Protein AF-A0A7K4AZ04-F1 (afdb_monomer)

Sequence (166 aa):
MNKKIPVLIILLIVVTGFIFEPALAILPSQADQNIAGEHDEAITASQSQPVKIGVLANRGYDIAMQEWGPTADYLNKTLFPLQFTIVPLDFNEIPEAARTQNISFLCANPSVYTYQEYFGLAQRIATLQVPGDPEPQAVFGGVIFTRSDRTDIVHLGDLKGKSFVA

Mean predicted aligned error: 13.95 Å

Solvent-accessible surface area (backbone atoms only — not comparable to full-atom values): 11302 Å² total; per-residue (Å²): 134,86,82,81,74,85,83,80,83,79,80,79,79,80,83,84,81,81,88,85,82,84,82,88,87,83,84,87,83,92,83,80,92,79,78,94,66,88,80,75,70,68,79,67,79,69,85,66,75,59,47,27,33,30,30,58,18,88,84,37,53,68,56,35,43,69,72,44,41,63,54,26,56,49,46,33,72,74,49,63,92,50,44,48,40,72,39,60,30,49,88,80,48,45,64,55,34,42,74,69,57,69,32,79,44,76,52,62,59,69,74,58,47,53,54,36,36,74,74,70,59,49,81,88,82,78,78,84,59,46,90,45,88,94,52,68,35,82,74,86,82,87,82,90,84,72,62,94,86,48,83,76,52,84,51,80,75,47,49,69,94,57,88,84,86,132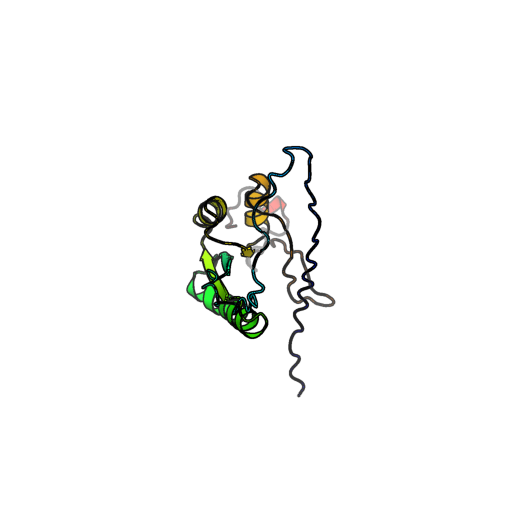

Secondary structure (DSSP, 8-state):
--------------------------PPP------------------PPPEEEEEE-TT-HHHHHHHHHHHHHHHHHHSTT--EEEEEE-TTHHHHHHHTT--SEEE--HHHHHHHHHTTS------PPBP-SSS-BS---------TT-TT--SGGGGTT-----

pLDDT: mean 78.32, std 25.85, range [25.44, 98.44]

Radius of gyration: 25.44 Å; Cα contacts (8 Å, |Δi|>4): 121; chains: 1; bounding box: 73×36×75 Å

Nearest PDB structures (foldseek):
  6x6b-assembly1_A  TM=7.903E-01  e=3.376E-02  Chrysiogenes arsenatis
  3s4u-assembly1_A-1  TM=8.140E-01  e=1.557E-01  Escherichia coli UTI89
  7og0-assembly1_A  TM=6.477E-01  e=1.070E+00  Haemophilus influenzae 86-028NP

Foldseek 3Di:
DDDDDDDDDDPQDDPPDDDDDDDDDDDDDDDDDDDDDPPPPPVPPDPPDAAEEEEEQPVHDVVRCVVCVVVQVVCVVPVPPHHHDYDYDYLVVVVVCLVVVVHPHYDDDPVSVVVCVVVVSDDDRDADWDDDVPGTHRDDDDDDDDDPPCPQDDDPVSCVPPDDDD

Structure (mmCIF, N/CA/C/O backbone):
data_AF-A0A7K4AZ04-F1
#
_entry.id   AF-A0A7K4AZ04-F1
#
loop_
_atom_site.group_PDB
_atom_site.id
_atom_site.type_symbol
_atom_site.label_atom_id
_atom_site.label_alt_id
_atom_site.label_comp_id
_atom_site.label_asym_id
_atom_site.label_entity_id
_atom_site.label_seq_id
_atom_site.pdbx_PDB_ins_code
_atom_site.Cartn_x
_atom_site.Cartn_y
_atom_site.Cartn_z
_atom_site.occupancy
_atom_site.B_iso_or_equiv
_atom_site.auth_seq_id
_atom_site.auth_comp_id
_atom_site.auth_asym_id
_atom_site.auth_atom_id
_atom_site.pdbx_PDB_model_num
ATOM 1 N N . MET A 1 1 ? 26.219 2.761 19.832 1.00 37.75 1 MET A N 1
ATOM 2 C CA . MET A 1 1 ? 25.632 2.659 18.476 1.00 37.75 1 MET A CA 1
ATOM 3 C C . MET A 1 1 ? 24.136 2.894 18.587 1.00 37.75 1 MET A C 1
ATOM 5 O O . MET A 1 1 ? 23.426 2.051 19.119 1.00 37.75 1 MET A O 1
ATOM 9 N N . ASN A 1 2 ? 23.696 4.089 18.194 1.00 33.78 2 ASN A N 1
ATOM 10 C CA . ASN A 1 2 ? 22.339 4.588 18.402 1.00 33.78 2 ASN A CA 1
ATOM 11 C C . ASN A 1 2 ? 21.340 3.879 17.481 1.00 33.78 2 ASN A C 1
ATOM 13 O O . ASN A 1 2 ? 21.394 4.049 16.264 1.00 33.78 2 ASN A O 1
ATOM 17 N N . LYS A 1 3 ? 20.401 3.128 18.066 1.00 40.06 3 LYS A N 1
ATOM 18 C CA . LYS A 1 3 ? 19.183 2.681 17.381 1.00 40.06 3 LYS A CA 1
ATOM 19 C C . LYS A 1 3 ? 18.268 3.894 17.209 1.00 40.06 3 LYS A C 1
ATOM 21 O O . LYS A 1 3 ? 17.666 4.351 18.177 1.00 40.06 3 LYS A O 1
ATOM 26 N N . LYS A 1 4 ? 18.190 4.441 15.995 1.00 35.94 4 LYS A N 1
ATOM 27 C CA . LYS A 1 4 ? 17.154 5.416 15.636 1.00 35.94 4 LYS A CA 1
ATOM 28 C C . LYS A 1 4 ? 15.840 4.651 15.456 1.00 35.94 4 LYS A C 1
ATOM 30 O O . LYS A 1 4 ? 15.705 3.869 14.523 1.00 35.94 4 LYS A O 1
ATOM 35 N N . ILE A 1 5 ? 14.914 4.839 16.389 1.00 36.59 5 ILE A N 1
ATOM 36 C CA . ILE A 1 5 ? 13.514 4.422 16.261 1.00 36.59 5 ILE A CA 1
ATOM 37 C C . ILE A 1 5 ? 12.868 5.407 15.273 1.00 36.59 5 ILE A C 1
ATOM 39 O O . ILE A 1 5 ? 12.999 6.613 15.499 1.00 36.59 5 ILE A O 1
ATOM 43 N N . PRO A 1 6 ? 12.222 4.969 14.177 1.00 41.50 6 PRO A N 1
ATOM 44 C CA . PRO A 1 6 ? 11.524 5.898 13.304 1.00 41.50 6 PRO A CA 1
ATOM 45 C C . PRO A 1 6 ? 10.269 6.390 14.030 1.00 41.50 6 PRO A C 1
ATOM 47 O O . PRO A 1 6 ? 9.398 5.614 14.419 1.00 41.50 6 PRO A O 1
ATOM 50 N N . VAL A 1 7 ? 10.224 7.697 14.261 1.00 33.72 7 VAL A N 1
ATOM 51 C CA . VAL A 1 7 ? 9.084 8.406 14.834 1.00 33.72 7 VAL A CA 1
ATOM 52 C C . VAL A 1 7 ? 8.000 8.466 13.757 1.00 33.72 7 VAL A C 1
ATOM 54 O O . VAL A 1 7 ? 8.113 9.223 12.797 1.00 33.72 7 VAL A O 1
ATOM 57 N N . LEU A 1 8 ? 6.968 7.635 13.897 1.00 35.97 8 LEU A N 1
ATOM 58 C CA . LEU A 1 8 ? 5.758 7.693 13.083 1.00 35.97 8 LEU A CA 1
ATOM 59 C C . LEU A 1 8 ? 4.819 8.735 13.708 1.00 35.97 8 LEU A C 1
ATOM 61 O O . LEU A 1 8 ? 4.136 8.455 14.690 1.00 35.97 8 LEU A O 1
ATOM 65 N N . ILE A 1 9 ? 4.822 9.960 13.177 1.00 31.53 9 ILE A N 1
ATOM 66 C CA . ILE A 1 9 ? 3.865 11.001 13.572 1.00 31.53 9 ILE A CA 1
ATOM 67 C C . ILE A 1 9 ? 2.574 10.767 12.784 1.00 31.53 9 ILE A C 1
ATOM 69 O O . ILE A 1 9 ? 2.476 11.150 11.621 1.00 31.53 9 ILE A O 1
ATOM 73 N N . ILE A 1 10 ? 1.578 10.139 13.411 1.00 37.84 10 ILE A N 1
ATOM 74 C CA . ILE A 1 10 ? 0.196 10.152 12.916 1.00 37.84 10 ILE A CA 1
ATOM 75 C C . ILE A 1 10 ? -0.501 11.330 13.594 1.00 37.84 10 ILE A C 1
ATOM 77 O O . ILE A 1 10 ? -0.898 11.251 14.755 1.00 37.84 10 ILE A O 1
ATOM 81 N N . LEU A 1 11 ? -0.613 12.447 12.876 1.00 25.44 11 LEU A N 1
ATOM 82 C CA . LEU A 1 11 ? -1.437 13.573 13.297 1.00 25.44 11 LEU A CA 1
ATOM 83 C C . LEU A 1 11 ? -2.898 13.244 12.962 1.00 25.44 11 LEU A C 1
ATOM 85 O O . LEU A 1 11 ? -3.336 13.396 11.824 1.00 25.44 11 LEU A O 1
ATOM 89 N N . LEU A 1 12 ? -3.636 12.746 13.950 1.00 28.11 12 LEU A N 1
ATOM 90 C CA . LEU A 1 12 ? -5.057 12.431 13.831 1.00 28.11 12 LEU A CA 1
ATOM 91 C C . LEU A 1 12 ? -5.857 13.668 14.264 1.00 28.11 12 LEU A C 1
ATOM 93 O O . LEU A 1 12 ? -6.140 13.856 15.444 1.00 28.11 12 LEU A O 1
ATOM 97 N N . ILE A 1 13 ? -6.166 14.561 13.317 1.00 28.33 13 ILE A N 1
ATOM 98 C CA . ILE A 1 13 ? -7.089 15.676 13.569 1.00 28.33 13 ILE A CA 1
ATOM 99 C C . ILE A 1 13 ? -8.510 15.134 13.416 1.00 28.33 13 ILE A C 1
ATOM 101 O O . ILE A 1 13 ? -8.995 14.930 12.304 1.00 28.33 13 ILE A O 1
ATOM 105 N N . VAL A 1 14 ? -9.183 14.906 14.542 1.00 31.36 14 VAL A N 1
ATOM 106 C CA . VAL A 1 14 ? -10.635 14.715 14.574 1.00 31.36 14 VAL A CA 1
ATOM 107 C C . VAL A 1 14 ? -11.274 16.095 14.436 1.00 31.36 14 VAL A C 1
ATOM 109 O O . VAL A 1 14 ? -11.287 16.875 15.385 1.00 31.36 14 VAL A O 1
ATOM 112 N N . VAL A 1 15 ? -11.796 16.417 13.253 1.00 30.17 15 VAL A N 1
ATOM 113 C CA . VAL A 1 15 ? -12.695 17.567 13.099 1.00 30.17 15 VAL A CA 1
ATOM 114 C C . VAL A 1 15 ? -14.090 17.115 13.525 1.00 30.17 15 VAL A C 1
ATOM 116 O O . VAL A 1 15 ? -14.861 16.586 12.730 1.00 30.17 15 VAL A O 1
ATOM 119 N N . THR A 1 16 ? -14.413 17.287 14.805 1.00 42.75 16 THR A N 1
ATOM 120 C CA . THR A 1 16 ? -15.804 17.271 15.273 1.00 42.75 16 THR A CA 1
ATOM 121 C C . THR A 1 16 ? -16.504 18.531 14.778 1.00 42.75 16 THR A C 1
ATOM 123 O O . THR A 1 16 ? -16.087 19.636 15.125 1.00 42.75 16 THR A O 1
ATOM 126 N N . GLY A 1 17 ? -17.576 18.378 14.001 1.00 37.75 17 GLY A N 1
ATOM 127 C CA . GLY A 1 17 ? -18.391 19.521 13.600 1.00 37.75 17 GLY A CA 1
ATOM 128 C C . GLY A 1 17 ? -19.413 19.228 12.512 1.00 37.75 17 GLY A C 1
ATOM 129 O O . GLY A 1 17 ? -19.348 19.833 11.452 1.00 37.75 17 GLY A O 1
ATOM 130 N N . PHE A 1 18 ? -20.382 18.351 12.780 1.00 35.44 18 PHE A N 1
ATOM 131 C CA . PHE A 1 18 ? -21.683 18.428 12.112 1.00 35.44 18 PHE A CA 1
ATOM 132 C C . PHE A 1 18 ? -22.774 18.479 13.180 1.00 35.44 18 PHE A C 1
ATOM 134 O O . PHE A 1 18 ? -23.292 17.461 13.628 1.00 35.44 18 PHE A O 1
ATOM 141 N N . ILE A 1 19 ? -23.078 19.705 13.610 1.00 35.84 19 ILE A N 1
ATOM 142 C CA . ILE A 1 19 ? -24.362 20.033 14.224 1.00 35.84 19 ILE A CA 1
ATOM 143 C C . ILE A 1 19 ? -25.363 20.082 13.071 1.00 35.84 19 ILE A C 1
ATOM 145 O O . ILE A 1 19 ? -25.269 20.951 12.205 1.00 35.84 19 ILE A O 1
ATOM 149 N N . PHE A 1 20 ? -26.296 19.136 13.048 1.00 33.09 20 PHE A N 1
ATOM 150 C CA . PHE A 1 20 ? -27.505 19.239 12.245 1.00 33.09 20 PHE A CA 1
ATOM 151 C C . PHE A 1 20 ? -28.686 19.236 13.209 1.00 33.09 20 PHE A C 1
ATOM 153 O O . PHE A 1 20 ? -29.022 18.209 13.792 1.00 33.09 20 PHE A O 1
ATOM 160 N N . GLU A 1 21 ? -29.286 20.405 13.396 1.00 42.59 21 GLU A N 1
ATOM 161 C CA . GLU A 1 21 ? -30.565 20.574 14.075 1.00 42.59 21 GLU A CA 1
ATOM 162 C C . GLU A 1 21 ? -31.497 21.315 13.111 1.00 42.59 21 GLU A C 1
ATOM 164 O O . GLU A 1 21 ? -31.138 22.377 12.594 1.00 42.59 21 GLU A O 1
ATOM 169 N N . PRO A 1 22 ? -32.685 20.754 12.838 1.00 37.50 22 PRO A N 1
ATOM 170 C CA . PRO A 1 22 ? -33.861 21.599 12.716 1.00 37.50 22 PRO A CA 1
ATOM 171 C C . PRO A 1 22 ? -35.042 21.053 13.538 1.00 37.50 22 PRO A C 1
ATOM 173 O O . PRO A 1 22 ? -35.666 20.058 13.190 1.00 37.50 22 PRO A O 1
ATOM 176 N N . ALA A 1 23 ? -35.312 21.766 14.634 1.00 36.44 23 ALA A N 1
ATOM 177 C CA . ALA A 1 23 ? -36.572 22.425 15.001 1.00 36.44 23 ALA A CA 1
ATOM 178 C C . ALA A 1 23 ? -37.925 21.663 15.051 1.00 36.44 23 ALA A C 1
ATOM 180 O O . ALA A 1 23 ? -38.485 21.302 14.021 1.00 36.44 23 ALA A O 1
ATOM 181 N N . LEU A 1 24 ? -38.515 21.728 16.266 1.00 31.44 24 LEU A N 1
ATOM 182 C CA . LEU A 1 24 ? -39.937 21.958 16.641 1.00 31.44 24 LEU A CA 1
ATOM 183 C C . LEU A 1 24 ? -40.982 20.878 16.264 1.00 31.44 24 LEU A C 1
ATOM 185 O O . LEU A 1 24 ? -41.036 20.414 15.141 1.00 31.44 24 LEU A O 1
ATOM 189 N N . ALA A 1 25 ? -41.980 20.507 17.073 1.00 32.75 25 ALA A N 1
ATOM 190 C CA . ALA A 1 25 ? -42.397 20.832 18.437 1.00 32.75 25 ALA A CA 1
ATOM 191 C C . ALA A 1 25 ? -43.532 19.860 18.821 1.00 32.75 25 ALA A C 1
ATOM 193 O O . ALA A 1 25 ? -44.515 19.791 18.088 1.00 32.75 25 ALA A O 1
ATOM 194 N N . ILE A 1 26 ? -43.467 19.196 19.982 1.00 38.66 26 ILE A N 1
ATOM 195 C CA . ILE A 1 26 ? -44.659 18.765 20.740 1.00 38.66 26 ILE A CA 1
ATOM 196 C C . ILE A 1 26 ? -44.365 19.008 22.231 1.00 38.66 26 ILE A C 1
ATOM 198 O O . ILE A 1 26 ? -43.342 18.575 22.752 1.00 38.66 26 ILE A O 1
ATOM 202 N N . LEU A 1 27 ? -45.241 19.784 22.875 1.00 36.41 27 LEU A N 1
ATOM 203 C CA . LEU A 1 27 ? -45.197 20.235 24.274 1.00 36.41 27 LEU A CA 1
ATOM 204 C C . LEU A 1 27 ? -45.355 19.078 25.293 1.00 36.41 27 LEU A C 1
ATOM 206 O O . LEU A 1 27 ? -45.843 18.009 24.929 1.00 36.41 27 LEU A O 1
ATOM 210 N N . PRO A 1 28 ? -44.963 19.279 26.570 1.00 34.00 28 PRO A N 1
ATOM 211 C CA . PRO A 1 28 ? -44.751 18.197 27.529 1.00 34.00 28 PRO A CA 1
ATOM 212 C C . PRO A 1 28 ? -46.049 17.734 28.206 1.00 34.00 28 PRO A C 1
ATOM 214 O O . PRO A 1 28 ? -46.914 18.545 28.533 1.00 34.00 28 PRO A O 1
ATOM 217 N N . SER A 1 29 ? -46.132 16.438 28.517 1.00 39.69 29 SER A N 1
ATOM 218 C CA . SER A 1 29 ? -47.080 15.901 29.500 1.00 39.69 29 SER A CA 1
ATOM 219 C C . SER A 1 29 ? -46.351 15.689 30.827 1.00 39.69 29 SER A C 1
ATOM 221 O O . SER A 1 29 ? -45.394 14.923 30.904 1.00 39.69 29 SER A O 1
ATOM 223 N N . GLN A 1 30 ? -46.790 16.404 31.861 1.00 42.91 30 GLN A N 1
ATOM 224 C CA . GLN A 1 30 ? -46.292 16.321 33.233 1.00 42.91 30 GLN A CA 1
ATOM 225 C C . GLN A 1 30 ? -46.940 15.128 33.950 1.00 42.91 30 GLN A C 1
ATOM 227 O O . GLN A 1 30 ? -48.125 15.206 34.258 1.00 42.91 30 GLN A O 1
ATOM 232 N N . ALA A 1 31 ? -46.185 14.062 34.228 1.00 34.47 31 ALA A N 1
ATOM 233 C CA . ALA A 1 31 ? -46.453 13.106 35.312 1.00 34.47 31 ALA A CA 1
ATOM 234 C C . ALA A 1 31 ? -45.303 12.088 35.410 1.00 34.47 31 ALA A C 1
ATOM 236 O O . ALA A 1 31 ? -45.302 11.091 34.700 1.00 34.47 31 ALA A O 1
ATOM 237 N N . ASP A 1 32 ? -44.278 12.410 36.198 1.00 38.00 32 ASP A N 1
ATOM 238 C CA . ASP A 1 32 ? -43.761 11.559 37.284 1.00 38.00 32 ASP A CA 1
ATOM 239 C C . ASP A 1 32 ? -42.424 12.123 37.774 1.00 38.00 32 ASP A C 1
ATOM 241 O O . ASP A 1 32 ? -41.332 11.801 37.315 1.00 38.00 32 ASP A O 1
ATOM 245 N N . GLN A 1 33 ? -42.546 13.023 38.746 1.00 38.28 33 GLN A N 1
ATOM 246 C CA . GLN A 1 33 ? -41.529 13.213 39.765 1.00 38.28 33 GLN A CA 1
ATOM 247 C C . GLN A 1 33 ? -41.538 11.946 40.616 1.00 38.28 33 GLN A C 1
ATOM 249 O O . GLN A 1 33 ? -42.544 11.729 41.285 1.00 38.28 33 GLN A O 1
ATOM 254 N N . ASN A 1 34 ? -40.476 11.131 40.596 1.00 33.94 34 ASN A N 1
ATOM 255 C CA . ASN A 1 34 ? -40.007 10.415 41.786 1.00 33.94 34 ASN A CA 1
ATOM 256 C C . ASN A 1 34 ? -38.724 9.593 41.563 1.00 33.94 34 ASN A C 1
ATOM 258 O O . ASN A 1 34 ? -38.658 8.716 40.711 1.00 33.94 34 ASN A O 1
ATOM 262 N N . ILE A 1 35 ? -37.800 9.825 42.500 1.00 42.44 35 ILE A N 1
ATOM 263 C CA . ILE A 1 35 ? -36.733 8.945 42.997 1.00 42.44 35 ILE A CA 1
ATOM 264 C C . ILE A 1 35 ? -35.408 8.992 42.228 1.00 42.44 35 ILE A C 1
ATOM 266 O O . ILE A 1 35 ? -35.192 8.353 41.205 1.00 42.44 35 ILE A O 1
ATOM 270 N N . ALA A 1 36 ? -34.490 9.731 42.854 1.00 40.19 36 ALA A N 1
ATOM 271 C CA . ALA A 1 36 ? -33.053 9.582 42.741 1.00 40.19 36 ALA A CA 1
ATOM 272 C C . ALA A 1 36 ? -32.648 8.102 42.839 1.00 40.19 36 ALA A C 1
ATOM 274 O O . ALA A 1 36 ? -32.706 7.500 43.911 1.00 40.19 36 ALA A O 1
ATOM 275 N N . GLY A 1 37 ? -32.234 7.541 41.711 1.00 34.06 37 GLY A N 1
ATOM 276 C CA . GLY A 1 37 ? -31.311 6.422 41.653 1.00 34.06 37 GLY A CA 1
ATOM 277 C C . GLY A 1 37 ? -30.006 6.954 41.084 1.00 34.06 37 GLY A C 1
ATOM 278 O O . GLY A 1 37 ? -30.009 7.607 40.041 1.00 34.06 37 GLY A O 1
ATOM 279 N N . GLU A 1 38 ? -28.906 6.723 41.792 1.00 41.03 38 GLU A N 1
ATOM 280 C CA . GLU A 1 38 ? -27.565 6.783 41.225 1.00 41.03 38 GLU A CA 1
ATOM 281 C C . GLU A 1 38 ? -27.561 5.984 39.919 1.00 41.03 38 GLU A C 1
ATOM 283 O O . GLU A 1 38 ? -27.601 4.754 39.922 1.00 41.03 38 GLU A O 1
ATOM 288 N N . HIS A 1 39 ? -27.525 6.685 38.787 1.00 39.56 39 HIS A N 1
ATOM 289 C CA . HIS A 1 39 ? -27.073 6.098 37.538 1.00 39.56 39 HIS A CA 1
ATOM 290 C C . HIS A 1 39 ? -25.549 5.998 37.620 1.00 39.56 39 HIS A C 1
ATOM 292 O O . HIS A 1 39 ? -24.825 6.705 36.923 1.00 39.56 39 HIS A O 1
ATOM 298 N N . ASP A 1 40 ? -25.064 5.099 38.479 1.00 40.03 40 ASP A N 1
ATOM 299 C CA . ASP A 1 40 ? -23.843 4.364 38.178 1.00 40.03 40 ASP A CA 1
ATOM 300 C C . ASP A 1 40 ? -24.174 3.524 36.935 1.00 40.03 40 ASP A C 1
ATOM 302 O O . ASP A 1 40 ? -24.459 2.326 36.998 1.00 40.03 40 ASP A O 1
ATOM 306 N N . GLU A 1 41 ? -24.179 4.174 35.766 1.00 44.34 41 GLU A N 1
ATOM 307 C CA . GLU A 1 41 ? -23.882 3.488 34.520 1.00 44.34 41 GLU A CA 1
ATOM 308 C C . GLU A 1 41 ? -22.439 3.010 34.656 1.00 44.34 41 GLU A C 1
ATOM 310 O O . GLU A 1 41 ? -21.481 3.623 34.186 1.00 44.34 41 GLU A O 1
ATOM 315 N N . ALA A 1 42 ? -22.287 1.880 35.348 1.00 42.94 42 ALA A N 1
ATOM 316 C CA . ALA A 1 42 ? -21.220 0.952 35.088 1.00 42.94 42 ALA A CA 1
ATOM 317 C C . ALA A 1 42 ? -21.153 0.837 33.568 1.00 42.94 42 ALA A C 1
ATOM 319 O O . ALA A 1 42 ? -22.063 0.286 32.939 1.00 42.94 42 ALA A O 1
ATOM 320 N N . ILE A 1 43 ? -20.101 1.432 32.999 1.00 49.91 43 ILE A N 1
ATOM 321 C CA . ILE A 1 43 ? -19.722 1.309 31.601 1.00 49.91 43 ILE A CA 1
ATOM 322 C C . ILE A 1 43 ? -19.499 -0.182 31.396 1.00 49.91 43 ILE A C 1
ATOM 324 O O . ILE A 1 43 ? -18.409 -0.722 31.580 1.00 49.91 43 ILE A O 1
ATOM 328 N N . THR A 1 44 ? -20.588 -0.879 31.098 1.00 41.03 44 THR A N 1
ATOM 329 C CA . THR A 1 44 ? -20.557 -2.252 30.656 1.00 41.03 44 THR A CA 1
ATOM 330 C C . THR A 1 44 ? -19.800 -2.152 29.356 1.00 41.03 44 THR A C 1
ATOM 332 O O . THR A 1 44 ? -20.250 -1.457 28.445 1.00 41.03 44 THR A O 1
ATOM 335 N N . ALA A 1 45 ? -18.602 -2.735 29.324 1.00 49.41 45 ALA A N 1
ATOM 336 C CA . ALA A 1 45 ? -17.759 -2.777 28.147 1.00 49.41 45 ALA A CA 1
ATOM 337 C C . ALA A 1 45 ? -18.572 -3.418 27.019 1.00 49.41 45 ALA A C 1
ATOM 339 O O . ALA A 1 45 ? -18.618 -4.641 26.879 1.00 49.41 45 ALA A O 1
ATOM 340 N N . SER A 1 46 ? -19.276 -2.577 26.260 1.00 49.03 46 SER A N 1
ATOM 341 C CA . SER A 1 46 ? -19.904 -2.958 25.013 1.00 49.03 46 SER A CA 1
ATOM 342 C C . SER A 1 46 ? -18.785 -3.585 24.205 1.00 49.03 46 SER A C 1
ATOM 344 O O . SER A 1 46 ? -17.722 -2.975 24.057 1.00 49.03 46 SER A O 1
ATOM 346 N N . GLN A 1 47 ? -18.977 -4.838 23.795 1.00 56.72 47 GLN A N 1
ATOM 347 C CA . GLN A 1 47 ? -18.074 -5.565 22.909 1.00 56.72 47 GLN A CA 1
ATOM 348 C C . GLN A 1 47 ? -18.060 -4.820 21.571 1.00 56.72 47 GLN A C 1
ATOM 350 O O . GLN A 1 47 ? -18.759 -5.182 20.625 1.00 56.72 47 GLN A O 1
ATOM 355 N N . SER A 1 48 ? -17.331 -3.704 21.544 1.00 70.56 48 SER A N 1
ATOM 356 C CA . SER A 1 48 ? -17.169 -2.855 20.382 1.00 70.56 48 SER A CA 1
ATOM 357 C C . SER A 1 48 ? -16.518 -3.719 19.324 1.00 70.56 48 SER A C 1
ATOM 359 O O . SER A 1 48 ? -15.444 -4.280 19.553 1.00 70.56 48 SER A O 1
ATOM 361 N N . GLN A 1 49 ? -17.209 -3.884 18.198 1.00 84.50 49 GLN A N 1
ATOM 362 C CA . GLN A 1 49 ? -16.672 -4.642 17.079 1.00 84.50 49 GLN A CA 1
ATOM 363 C C . GLN A 1 49 ? -15.302 -4.059 16.714 1.00 84.50 49 GLN A C 1
ATOM 365 O O . GLN A 1 49 ? -15.156 -2.831 16.680 1.00 84.50 49 GLN A O 1
ATOM 370 N N . PRO A 1 50 ? -14.291 -4.906 16.468 1.00 91.88 50 PRO A N 1
ATOM 371 C CA . PRO A 1 50 ? -12.963 -4.416 16.164 1.00 91.88 50 PRO A CA 1
ATOM 372 C C . PRO A 1 50 ? -13.009 -3.553 14.904 1.00 91.88 50 PRO A C 1
ATOM 374 O O . PRO A 1 50 ? -13.621 -3.911 13.896 1.00 91.88 50 PRO A O 1
ATOM 377 N N . VAL A 1 51 ? -12.325 -2.418 14.962 1.00 96.56 51 VAL A N 1
ATOM 378 C CA . VAL A 1 51 ? -12.098 -1.525 13.835 1.00 96.56 51 VAL A CA 1
ATOM 379 C C . VAL A 1 51 ? -11.240 -2.264 12.813 1.00 96.56 51 VAL A C 1
ATOM 381 O O . VAL A 1 51 ? -10.074 -2.585 13.053 1.00 96.56 51 VAL A O 1
ATOM 384 N N . LYS A 1 52 ? -11.827 -2.552 11.654 1.00 98.19 52 LYS A N 1
ATOM 385 C CA . LYS A 1 52 ? -11.166 -3.293 10.578 1.00 98.19 52 LYS A CA 1
ATOM 386 C C . LYS A 1 52 ? -10.423 -2.331 9.659 1.00 98.19 52 LYS A C 1
ATOM 388 O O . LYS A 1 52 ? -11.030 -1.444 9.059 1.00 98.19 52 LYS A O 1
ATOM 393 N N . ILE A 1 53 ? -9.114 -2.518 9.534 1.00 98.38 53 ILE A N 1
ATOM 394 C CA . ILE A 1 53 ? -8.246 -1.751 8.640 1.00 98.38 53 ILE A CA 1
ATOM 395 C C . ILE A 1 53 ? -7.926 -2.636 7.437 1.00 98.38 53 ILE A C 1
ATOM 397 O O . ILE A 1 53 ? -7.134 -3.571 7.534 1.00 98.38 53 ILE A O 1
ATOM 401 N N . GLY A 1 54 ? -8.556 -2.341 6.304 1.00 98.25 54 GLY A N 1
ATOM 402 C CA . GLY A 1 54 ? -8.229 -2.949 5.023 1.00 98.25 54 GLY A CA 1
ATOM 403 C C . GLY A 1 54 ? -6.838 -2.526 4.562 1.00 98.25 54 GLY A C 1
ATOM 404 O O . GLY A 1 54 ? -6.499 -1.343 4.623 1.00 98.25 54 GLY A O 1
ATOM 405 N N . VAL A 1 55 ? -6.039 -3.470 4.078 1.00 98.25 55 VAL A N 1
ATOM 406 C CA . VAL A 1 55 ? -4.711 -3.211 3.510 1.00 98.25 55 VAL A CA 1
ATOM 407 C C . VAL A 1 55 ? -4.602 -3.909 2.165 1.00 98.25 55 VAL A C 1
ATOM 409 O O . VAL A 1 55 ? -4.868 -5.104 2.069 1.00 98.25 55 VAL A O 1
ATOM 412 N N . LEU A 1 56 ? -4.169 -3.183 1.132 1.00 98.00 56 LEU A N 1
ATOM 413 C CA . LEU A 1 56 ? -3.919 -3.780 -0.179 1.00 98.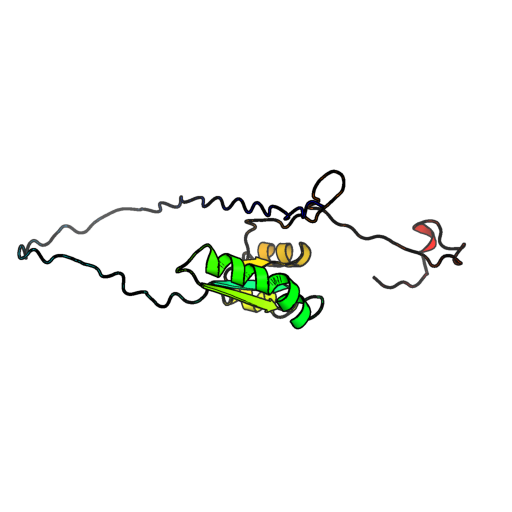00 56 LEU A CA 1
ATOM 414 C C . LEU A 1 56 ? -2.773 -4.804 -0.106 1.00 98.00 56 LEU A C 1
ATOM 416 O O . LEU A 1 56 ? -1.615 -4.450 0.107 1.00 98.00 56 LEU A O 1
ATOM 420 N N . ALA A 1 57 ? -3.087 -6.064 -0.383 1.00 97.50 57 ALA A N 1
ATOM 421 C CA . ALA A 1 57 ? -2.171 -7.194 -0.360 1.00 97.50 57 ALA A CA 1
ATOM 422 C C . ALA A 1 57 ? -1.581 -7.498 -1.749 1.00 97.50 57 ALA A C 1
ATOM 424 O O . ALA A 1 57 ? -1.598 -8.633 -2.223 1.00 97.50 57 ALA A O 1
ATOM 425 N N . ASN A 1 58 ? -1.021 -6.484 -2.417 1.00 93.44 58 ASN A N 1
ATOM 426 C CA . ASN A 1 58 ? -0.482 -6.615 -3.781 1.00 93.44 58 ASN A CA 1
ATOM 427 C C . ASN A 1 58 ? 0.719 -7.574 -3.904 1.00 93.44 58 ASN A C 1
ATOM 429 O O . ASN A 1 58 ? 1.043 -8.004 -5.008 1.00 93.44 58 ASN A O 1
ATOM 433 N N . ARG A 1 59 ? 1.386 -7.897 -2.789 1.00 94.19 59 ARG A N 1
ATOM 434 C CA . ARG A 1 59 ? 2.477 -8.886 -2.710 1.00 94.19 59 ARG A CA 1
ATOM 435 C C . ARG A 1 59 ? 2.044 -10.202 -2.053 1.00 94.19 59 ARG A C 1
ATOM 437 O O . ARG A 1 59 ? 2.891 -11.041 -1.771 1.00 94.19 59 ARG A O 1
ATOM 444 N N . GLY A 1 60 ? 0.748 -10.388 -1.812 1.00 97.25 60 GLY A N 1
ATOM 445 C CA . GLY A 1 60 ? 0.202 -11.533 -1.088 1.00 97.25 60 GLY A CA 1
ATOM 446 C C . GLY A 1 60 ? -0.134 -11.218 0.370 1.00 97.25 60 GLY A C 1
ATOM 447 O O . GLY A 1 60 ? 0.356 -10.252 0.960 1.00 97.25 60 GLY A O 1
ATOM 448 N N . TYR A 1 61 ? -1.016 -12.039 0.941 1.00 98.38 61 TYR A N 1
ATOM 449 C CA . TYR A 1 61 ? -1.696 -11.733 2.204 1.00 98.38 61 TYR A CA 1
ATOM 450 C C . TYR A 1 61 ? -0.756 -11.909 3.395 1.00 98.38 61 TYR A C 1
ATOM 452 O O . TYR A 1 61 ? -0.787 -11.100 4.318 1.00 98.38 61 TYR A O 1
ATOM 460 N N . ASP A 1 62 ? 0.132 -12.903 3.332 1.00 98.06 62 ASP A N 1
ATOM 461 C CA . ASP A 1 62 ? 1.132 -13.155 4.371 1.00 98.06 62 ASP A CA 1
ATOM 462 C C . ASP A 1 62 ? 2.100 -11.976 4.513 1.00 98.06 62 ASP A C 1
ATOM 464 O O . ASP A 1 62 ? 2.366 -11.522 5.624 1.00 98.06 62 ASP A O 1
ATOM 468 N N . ILE A 1 63 ? 2.574 -11.427 3.386 1.00 97.94 63 ILE A N 1
ATOM 469 C CA . ILE A 1 63 ? 3.456 -10.251 3.378 1.00 97.94 63 ILE A CA 1
ATOM 470 C C . ILE A 1 63 ? 2.711 -9.032 3.920 1.00 97.94 63 ILE A C 1
ATOM 472 O O . ILE A 1 63 ? 3.242 -8.324 4.773 1.00 97.94 63 ILE A O 1
ATOM 476 N N . ALA A 1 64 ? 1.467 -8.811 3.486 1.00 97.56 64 ALA A N 1
ATOM 477 C CA . ALA A 1 64 ? 0.654 -7.716 4.005 1.00 97.56 64 ALA A CA 1
ATOM 478 C C . ALA A 1 64 ? 0.461 -7.826 5.525 1.00 97.56 64 ALA A C 1
ATOM 480 O O . ALA A 1 64 ? 0.625 -6.841 6.239 1.00 97.56 64 ALA A O 1
ATOM 481 N N . MET A 1 65 ? 0.177 -9.024 6.043 1.00 98.19 65 MET A N 1
ATOM 482 C CA . MET A 1 65 ? 0.033 -9.244 7.481 1.00 98.19 65 MET A CA 1
ATOM 483 C C . MET A 1 65 ? 1.357 -9.058 8.229 1.00 98.19 65 MET A C 1
ATOM 485 O O . MET A 1 65 ? 1.375 -8.466 9.304 1.00 98.19 65 MET A O 1
ATOM 489 N N . GLN A 1 66 ? 2.475 -9.511 7.662 1.00 98.12 66 GLN A N 1
ATOM 490 C CA . GLN A 1 66 ? 3.798 -9.313 8.249 1.00 98.12 66 GLN A CA 1
ATOM 491 C C . GLN A 1 66 ? 4.165 -7.823 8.351 1.00 98.12 66 GLN A C 1
ATOM 493 O O . GLN A 1 66 ? 4.721 -7.398 9.363 1.00 98.12 66 GLN A O 1
ATOM 498 N N . GLU A 1 67 ? 3.866 -7.034 7.317 1.00 95.38 67 GLU A N 1
ATOM 499 C CA . GLU A 1 67 ? 4.178 -5.603 7.277 1.00 95.38 67 GLU A CA 1
ATOM 500 C C . GLU A 1 67 ? 3.228 -4.772 8.155 1.00 95.38 67 GLU A C 1
ATOM 502 O O . GLU A 1 67 ? 3.677 -3.860 8.851 1.00 95.38 67 GLU A O 1
ATOM 507 N N . TRP A 1 68 ? 1.931 -5.095 8.157 1.00 97.69 68 TRP A N 1
ATOM 508 C CA . TRP A 1 68 ? 0.892 -4.252 8.761 1.00 97.69 68 TRP A CA 1
ATOM 509 C C . TRP A 1 68 ? 0.336 -4.767 10.086 1.00 97.69 68 TRP A C 1
ATOM 511 O O . TRP A 1 68 ? -0.184 -3.973 10.870 1.00 97.69 68 TRP A O 1
ATOM 521 N N . GLY A 1 69 ? 0.462 -6.060 10.389 1.00 98.00 69 GLY A N 1
ATOM 522 C CA . GLY A 1 69 ? 0.050 -6.649 11.669 1.00 98.00 69 GLY A CA 1
ATOM 523 C C . GLY A 1 69 ? 0.580 -5.880 12.890 1.00 98.00 69 GLY A C 1
ATOM 524 O O . GLY A 1 69 ? -0.225 -5.496 13.744 1.00 98.00 69 GLY A O 1
ATOM 525 N N . PRO A 1 70 ? 1.880 -5.509 12.932 1.00 98.12 70 PRO A N 1
ATOM 526 C CA . PRO A 1 70 ? 2.435 -4.695 14.015 1.00 98.12 70 PRO A CA 1
ATOM 527 C C . PRO A 1 70 ? 1.749 -3.331 14.206 1.00 98.12 70 PRO A C 1
ATOM 529 O O . PRO A 1 70 ? 1.791 -2.770 15.302 1.00 98.12 70 PRO A O 1
ATOM 532 N N . THR A 1 71 ? 1.111 -2.775 13.168 1.00 96.88 71 THR A N 1
ATOM 533 C CA . THR A 1 71 ? 0.317 -1.544 13.285 1.00 96.88 71 THR A CA 1
ATOM 534 C C . THR A 1 71 ? -0.946 -1.778 14.109 1.00 96.88 71 THR A C 1
ATOM 536 O O . THR A 1 71 ? -1.234 -0.976 14.994 1.00 96.88 71 THR A O 1
ATOM 539 N N . ALA A 1 72 ? -1.679 -2.872 13.879 1.00 97.44 72 ALA A N 1
ATOM 540 C CA . ALA A 1 72 ? -2.839 -3.202 14.706 1.00 97.44 72 ALA A CA 1
ATOM 541 C C . ALA A 1 72 ? -2.429 -3.484 16.158 1.00 97.44 72 ALA A C 1
ATOM 543 O O . ALA A 1 72 ? -3.064 -2.959 17.070 1.00 97.44 72 ALA A O 1
ATOM 544 N N . ASP A 1 73 ? -1.333 -4.216 16.383 1.00 97.88 73 ASP A N 1
ATOM 545 C CA . ASP A 1 73 ? -0.801 -4.467 17.731 1.00 97.88 73 ASP A CA 1
ATOM 546 C C . ASP A 1 73 ? -0.480 -3.164 18.472 1.00 97.88 73 ASP A C 1
ATOM 548 O O . ASP A 1 73 ? -0.836 -2.986 19.641 1.00 97.88 73 ASP A O 1
ATOM 552 N N . TYR A 1 74 ? 0.168 -2.224 17.780 1.00 98.06 74 TYR A N 1
ATOM 553 C CA . TYR A 1 74 ? 0.467 -0.905 18.322 1.00 98.06 74 TYR A CA 1
ATOM 554 C C . TYR A 1 74 ? -0.810 -0.134 18.677 1.00 98.06 74 TYR A C 1
ATOM 556 O O . TYR A 1 74 ? -0.928 0.362 19.797 1.00 98.06 74 TYR A O 1
ATOM 564 N N . LEU A 1 75 ? -1.787 -0.070 17.767 1.00 96.94 75 LEU A N 1
ATOM 565 C CA . LEU A 1 75 ? -3.046 0.643 18.000 1.00 96.94 75 LEU A CA 1
ATOM 566 C C . LEU A 1 75 ? -3.844 0.030 19.157 1.00 96.94 75 LEU A C 1
ATOM 568 O O . LEU A 1 75 ? -4.315 0.768 20.019 1.00 96.94 75 LEU A O 1
ATOM 572 N N . ASN A 1 76 ? -3.919 -1.300 19.233 1.00 96.94 76 ASN A N 1
ATOM 573 C CA . ASN A 1 76 ? -4.565 -2.030 20.328 1.00 96.94 76 ASN A CA 1
ATOM 574 C C . ASN A 1 76 ? -3.931 -1.719 21.685 1.00 96.94 76 ASN A C 1
ATOM 576 O O . ASN A 1 76 ? -4.627 -1.558 22.686 1.00 96.94 76 ASN A O 1
ATOM 580 N N . LYS A 1 77 ? -2.600 -1.609 21.726 1.00 97.00 77 LYS A N 1
ATOM 581 C CA . LYS A 1 77 ? -1.872 -1.253 22.945 1.00 97.00 77 LYS A CA 1
ATOM 582 C C . LYS A 1 77 ? -2.074 0.213 23.334 1.00 97.00 77 LYS A C 1
ATOM 584 O O . LYS A 1 77 ? -2.141 0.521 24.521 1.00 97.00 77 LYS A O 1
ATOM 589 N N . THR A 1 78 ? -2.115 1.114 22.358 1.00 97.56 78 THR A N 1
ATOM 590 C CA . THR A 1 78 ? -2.118 2.564 22.595 1.00 97.56 78 THR A CA 1
ATOM 591 C C . THR A 1 78 ? -3.515 3.138 22.823 1.00 97.56 78 THR A C 1
ATOM 593 O O . THR A 1 78 ? -3.644 4.114 23.555 1.00 97.56 78 THR A O 1
ATOM 596 N N . LEU A 1 79 ? -4.554 2.552 22.223 1.00 95.12 79 LEU A N 1
ATOM 597 C CA . LEU A 1 79 ? -5.911 3.112 22.179 1.00 95.12 79 LEU A CA 1
ATOM 598 C C . LEU A 1 79 ? -6.957 2.236 22.887 1.00 95.12 79 LEU A C 1
ATOM 600 O O . LEU A 1 79 ? -8.147 2.317 22.585 1.00 95.12 79 LEU A O 1
ATOM 604 N N . PHE A 1 80 ? -6.530 1.402 23.838 1.00 90.50 80 PHE A N 1
ATOM 605 C CA . PHE A 1 80 ? -7.437 0.599 24.660 1.00 90.50 80 PHE A CA 1
ATOM 606 C C . PHE A 1 80 ? -8.530 1.483 25.308 1.00 90.50 80 PHE A C 1
ATOM 608 O O . PHE A 1 80 ? -8.199 2.551 25.831 1.00 90.50 80 PHE A O 1
ATOM 615 N N . PRO A 1 81 ? -9.818 1.075 25.306 1.00 92.94 81 PRO A N 1
ATOM 616 C CA . PRO A 1 81 ? -10.345 -0.265 25.012 1.00 92.94 81 PRO A CA 1
ATOM 617 C C . PRO A 1 81 ? -10.709 -0.543 23.544 1.00 92.94 81 PRO A C 1
ATOM 619 O O . PRO A 1 81 ? -11.315 -1.578 23.266 1.00 92.94 81 PRO A O 1
ATOM 622 N N . LEU A 1 82 ? -10.373 0.342 22.599 1.00 94.31 82 LEU A N 1
ATOM 623 C CA . LEU A 1 82 ? -10.639 0.090 21.181 1.00 94.31 82 LEU A CA 1
ATOM 624 C C . LEU A 1 82 ? -9.813 -1.098 20.673 1.00 94.31 82 LEU A C 1
ATOM 626 O O . LEU A 1 82 ? -8.649 -1.264 21.037 1.00 94.31 82 LEU A O 1
ATOM 630 N N . GLN A 1 83 ? -10.426 -1.899 19.802 1.00 96.44 83 GLN A N 1
ATOM 631 C CA . GLN A 1 83 ? -9.787 -3.033 19.142 1.00 96.44 83 GLN A CA 1
ATOM 632 C C . GLN A 1 83 ? -9.628 -2.755 17.648 1.00 96.44 83 GLN A C 1
ATOM 634 O O . GLN A 1 83 ? -10.525 -2.201 17.021 1.00 96.44 83 GLN A O 1
ATOM 639 N N . PHE A 1 84 ? -8.508 -3.177 17.078 1.00 97.38 84 PHE A N 1
ATOM 640 C CA . PHE A 1 84 ? -8.102 -2.984 15.694 1.00 97.38 84 PHE A CA 1
ATOM 641 C C . PHE A 1 84 ? -7.625 -4.310 15.113 1.00 97.38 84 PHE A C 1
ATOM 643 O O . PHE A 1 84 ? -6.936 -5.087 15.780 1.00 97.38 84 PHE A O 1
ATOM 650 N N . THR A 1 85 ? -7.959 -4.556 13.850 1.00 97.88 85 THR A N 1
ATOM 651 C CA . THR A 1 85 ? -7.509 -5.738 13.110 1.00 97.8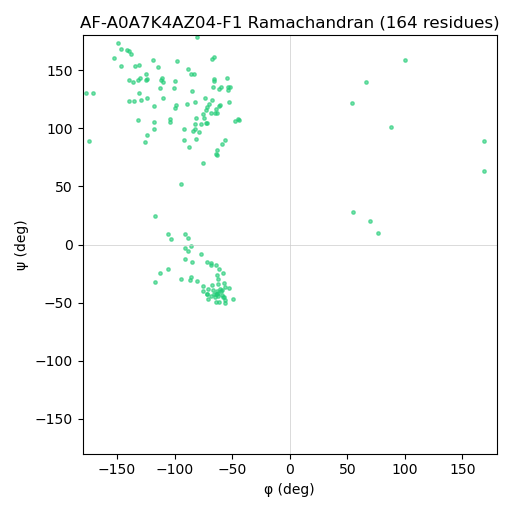8 85 THR A CA 1
ATOM 652 C C . THR A 1 85 ? -7.150 -5.373 11.673 1.00 97.88 85 THR A C 1
ATOM 654 O O . THR A 1 85 ? -7.812 -4.532 11.060 1.00 97.88 85 THR A O 1
ATOM 657 N N . ILE A 1 86 ? -6.089 -5.987 11.143 1.00 98.31 86 ILE A N 1
ATOM 658 C CA . ILE A 1 86 ? -5.702 -5.853 9.736 1.00 98.31 86 ILE A CA 1
ATOM 659 C C . ILE A 1 86 ? -6.489 -6.864 8.910 1.00 98.31 86 ILE A C 1
ATOM 661 O O . ILE A 1 86 ? -6.534 -8.047 9.240 1.00 98.31 86 ILE A O 1
ATOM 665 N N . VAL A 1 87 ? -7.062 -6.398 7.805 1.00 98.44 87 VAL A N 1
ATOM 666 C CA . VAL A 1 87 ? -7.728 -7.231 6.804 1.00 98.44 87 VAL A CA 1
ATOM 667 C C . VAL A 1 87 ? -6.965 -7.076 5.486 1.00 98.44 87 VAL A C 1
ATOM 669 O O . VAL A 1 87 ? -7.143 -6.066 4.803 1.00 98.44 87 VAL A O 1
ATOM 672 N N . PRO A 1 88 ? -6.074 -8.017 5.129 1.00 98.38 88 PRO A N 1
ATOM 673 C CA . PRO A 1 88 ? -5.459 -8.042 3.806 1.00 98.38 88 PRO A CA 1
ATOM 674 C C . PRO A 1 88 ? -6.539 -8.224 2.737 1.00 98.38 88 PRO A C 1
ATOM 676 O O . PRO A 1 88 ? -7.414 -9.072 2.901 1.00 98.38 88 PRO A O 1
ATOM 679 N N . LEU A 1 89 ? -6.482 -7.425 1.674 1.00 98.44 89 LEU A N 1
ATOM 680 C CA . LEU A 1 89 ? -7.436 -7.456 0.566 1.00 98.44 89 LEU A CA 1
ATOM 681 C C . LEU A 1 89 ? -6.702 -7.361 -0.770 1.00 98.44 89 LEU A C 1
ATOM 683 O O . LEU A 1 89 ? -5.770 -6.563 -0.910 1.00 98.44 89 LEU A O 1
ATOM 687 N N . ASP A 1 90 ? -7.133 -8.118 -1.769 1.00 97.38 90 ASP A N 1
ATOM 688 C CA . ASP A 1 90 ? -6.686 -7.927 -3.147 1.00 97.38 90 ASP A CA 1
ATOM 689 C C . ASP A 1 90 ? -7.436 -6.777 -3.858 1.00 97.38 90 ASP A C 1
ATOM 691 O O . ASP A 1 90 ? -8.314 -6.113 -3.301 1.00 97.38 90 ASP A O 1
ATOM 695 N N . PHE A 1 91 ? -7.080 -6.509 -5.118 1.00 95.75 91 PHE A N 1
ATOM 696 C CA . PHE A 1 91 ? -7.709 -5.445 -5.910 1.00 95.75 91 PHE A CA 1
ATOM 697 C C . PHE A 1 91 ? -9.213 -5.656 -6.161 1.00 95.75 91 PHE A C 1
ATOM 699 O O . PHE A 1 91 ? -9.941 -4.676 -6.314 1.00 95.75 91 PHE A O 1
ATOM 706 N N . ASN A 1 92 ? -9.675 -6.905 -6.222 1.00 95.81 92 ASN A N 1
ATOM 707 C CA . ASN A 1 92 ? -11.059 -7.267 -6.521 1.00 95.81 92 ASN A CA 1
ATOM 708 C C . ASN A 1 92 ? -11.942 -7.265 -5.266 1.00 95.81 92 ASN A C 1
ATOM 710 O O . ASN A 1 92 ? -13.144 -7.026 -5.360 1.00 95.81 92 ASN A O 1
ATOM 714 N N . GLU A 1 93 ? -11.360 -7.514 -4.096 1.00 97.56 93 GLU A N 1
ATOM 715 C CA . GLU A 1 93 ? -12.072 -7.554 -2.817 1.00 97.56 93 GLU A CA 1
ATOM 716 C C . GLU A 1 93 ? -12.333 -6.158 -2.237 1.00 97.56 93 GLU A C 1
ATOM 718 O O . GLU A 1 93 ? -13.347 -5.942 -1.568 1.00 97.56 93 GLU A O 1
ATOM 723 N N . ILE A 1 94 ? -11.447 -5.190 -2.500 1.00 97.44 94 ILE A N 1
ATOM 724 C CA . ILE A 1 94 ? -11.535 -3.830 -1.941 1.00 97.44 94 ILE A CA 1
ATOM 725 C C . ILE A 1 94 ? -12.868 -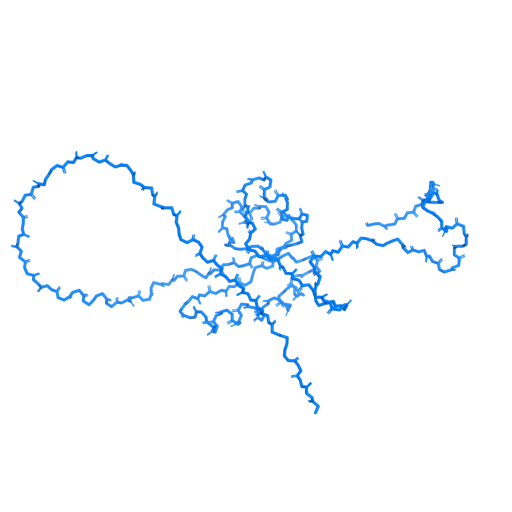3.128 -2.249 1.00 97.44 94 ILE A C 1
ATOM 727 O O . ILE A 1 94 ? -13.461 -2.586 -1.309 1.00 97.44 94 ILE A O 1
ATOM 731 N N . PRO A 1 95 ? -13.379 -3.114 -3.500 1.00 95.25 95 PRO A N 1
ATOM 732 C CA . PRO A 1 95 ? -14.633 -2.435 -3.806 1.00 95.25 95 PRO A CA 1
ATOM 733 C C . PRO A 1 95 ? -15.798 -2.945 -2.958 1.00 95.25 95 PRO A C 1
ATOM 735 O O . PRO A 1 95 ? -16.547 -2.146 -2.394 1.00 95.25 95 PRO A O 1
ATOM 738 N N . GLU A 1 96 ? -15.920 -4.266 -2.814 1.00 96.75 96 GLU A N 1
ATOM 739 C CA . GLU A 1 96 ? -16.997 -4.873 -2.037 1.00 96.75 96 GLU A CA 1
ATOM 740 C C . GLU A 1 96 ? -16.806 -4.653 -0.536 1.00 96.75 96 GLU A C 1
ATOM 742 O O . GLU A 1 96 ? -17.760 -4.285 0.152 1.00 96.75 96 GLU A O 1
ATOM 747 N N . ALA A 1 97 ? -15.580 -4.800 -0.026 1.00 97.25 97 ALA A N 1
ATOM 748 C CA . ALA A 1 97 ? -15.270 -4.556 1.380 1.00 97.25 97 ALA A CA 1
ATOM 749 C C . ALA A 1 97 ? -15.599 -3.115 1.806 1.00 97.25 97 ALA A C 1
ATOM 751 O O . ALA A 1 97 ? -16.140 -2.899 2.892 1.00 97.25 97 ALA A O 1
ATOM 752 N N . ALA A 1 98 ? -15.327 -2.134 0.941 1.00 95.38 98 ALA A N 1
ATOM 753 C CA . ALA A 1 98 ? -15.679 -0.739 1.181 1.00 95.38 98 ALA A CA 1
ATOM 754 C C . ALA A 1 98 ? -17.193 -0.499 1.080 1.00 95.38 98 ALA A C 1
ATOM 756 O O . ALA A 1 98 ? -17.782 0.109 1.971 1.00 95.38 98 ALA A O 1
ATOM 757 N N . ARG A 1 99 ? -17.847 -1.015 0.028 1.00 95.62 99 ARG A N 1
ATOM 758 C CA . ARG A 1 99 ? -19.291 -0.836 -0.212 1.00 95.62 99 ARG A CA 1
ATOM 759 C C . ARG A 1 99 ? -20.150 -1.412 0.912 1.00 95.62 99 ARG A C 1
ATOM 761 O O . ARG A 1 99 ? -21.170 -0.834 1.269 1.00 95.62 99 ARG A O 1
ATOM 768 N N . THR A 1 100 ? -19.739 -2.551 1.458 1.00 95.75 100 THR A N 1
ATOM 769 C CA . THR A 1 100 ? -20.428 -3.234 2.563 1.00 95.75 100 THR A CA 1
ATOM 770 C C . THR A 1 100 ? -20.025 -2.717 3.940 1.00 95.75 100 THR A C 1
ATOM 772 O O . THR A 1 100 ? -20.542 -3.209 4.938 1.00 95.75 100 THR A O 1
ATOM 775 N N . GLN A 1 101 ? -19.107 -1.745 4.011 1.00 93.25 101 GLN A N 1
ATOM 776 C CA . GLN A 1 101 ? -18.526 -1.247 5.262 1.00 93.25 101 GLN A CA 1
ATOM 777 C C . GLN A 1 101 ? -17.906 -2.367 6.118 1.00 93.25 101 GLN A C 1
ATOM 779 O O . GLN A 1 101 ? -17.808 -2.264 7.340 1.00 93.25 101 GLN A O 1
ATOM 784 N N . ASN A 1 102 ? -17.442 -3.439 5.465 1.00 95.00 102 ASN A N 1
ATOM 785 C CA . ASN A 1 102 ? -16.712 -4.531 6.105 1.00 95.00 102 ASN A CA 1
ATOM 786 C C . ASN A 1 102 ? -15.324 -4.090 6.592 1.00 95.00 102 ASN A C 1
ATOM 788 O O . ASN A 1 102 ? -14.716 -4.790 7.401 1.00 95.00 102 ASN A O 1
ATOM 792 N N . ILE A 1 103 ? -14.831 -2.944 6.120 1.00 97.38 103 ILE A N 1
ATOM 793 C CA . ILE A 1 103 ? -13.654 -2.245 6.638 1.00 97.38 103 ILE A CA 1
ATOM 794 C C . ILE A 1 103 ? -14.024 -0.807 7.012 1.00 97.38 103 ILE A C 1
ATOM 796 O O . ILE A 1 103 ? -14.864 -0.183 6.367 1.00 97.38 103 ILE A O 1
ATOM 800 N N . SER A 1 104 ? -13.380 -0.276 8.049 1.00 95.94 104 SER A N 1
ATOM 801 C CA . SER A 1 104 ? -13.546 1.111 8.504 1.00 95.94 104 SER A CA 1
ATOM 802 C C . SER A 1 104 ? -12.495 2.045 7.903 1.00 95.94 104 SER A C 1
ATOM 804 O O . SER A 1 104 ? -12.756 3.226 7.700 1.00 95.94 104 SER A O 1
ATOM 806 N N . PHE A 1 105 ? -11.306 1.515 7.613 1.00 97.44 105 PHE A N 1
ATOM 807 C CA . PHE A 1 105 ? -10.202 2.243 6.994 1.00 97.44 105 PHE A CA 1
ATOM 808 C C . PHE A 1 105 ? -9.587 1.409 5.879 1.00 97.44 105 PHE A C 1
ATOM 810 O O . PHE A 1 105 ? -9.624 0.182 5.936 1.00 97.44 105 PHE A O 1
ATOM 817 N N . LEU A 1 106 ? -8.986 2.074 4.895 1.00 97.69 106 LEU A N 1
ATOM 818 C CA . LEU A 1 106 ? -8.256 1.432 3.810 1.00 97.69 106 LEU A CA 1
ATOM 819 C C . LEU A 1 106 ? -6.869 2.063 3.674 1.00 97.69 106 LEU A C 1
ATOM 821 O O . LEU A 1 106 ? -6.752 3.269 3.459 1.00 97.69 106 LEU A O 1
ATOM 825 N N . CYS A 1 107 ? -5.827 1.239 3.747 1.00 96.69 107 CYS A N 1
ATOM 826 C CA . CYS A 1 107 ? -4.492 1.595 3.296 1.00 96.69 107 CYS A CA 1
ATOM 827 C C . CYS A 1 107 ? -4.213 0.919 1.952 1.00 96.69 107 CYS A C 1
ATOM 829 O O . CYS A 1 107 ? -4.032 -0.295 1.866 1.00 96.69 107 CYS A O 1
ATOM 831 N N . ALA A 1 108 ? -4.202 1.716 0.889 1.00 95.31 108 ALA A N 1
ATOM 832 C CA . ALA A 1 108 ? -3.951 1.244 -0.461 1.00 95.31 108 ALA A CA 1
ATOM 833 C C . ALA A 1 108 ? -3.103 2.258 -1.231 1.00 95.31 108 ALA A C 1
ATOM 835 O O . ALA A 1 108 ? -2.907 3.399 -0.804 1.00 95.31 108 ALA A O 1
ATOM 836 N N . ASN A 1 109 ? -2.590 1.837 -2.381 1.00 93.62 109 ASN A N 1
ATOM 837 C CA . ASN A 1 109 ? -1.867 2.732 -3.268 1.00 93.62 109 ASN A CA 1
ATOM 838 C C . ASN A 1 109 ? -2.818 3.796 -3.879 1.00 93.62 109 ASN A C 1
ATOM 840 O O . ASN A 1 109 ? -4.033 3.584 -3.948 1.00 93.62 109 ASN A O 1
ATOM 844 N N . PRO A 1 110 ? -2.283 4.930 -4.376 1.00 92.19 110 PRO A N 1
ATOM 845 C CA . PRO A 1 110 ? -3.083 6.037 -4.897 1.00 92.19 110 PRO A CA 1
ATOM 846 C C . PRO A 1 110 ? -4.117 5.657 -5.958 1.00 92.19 110 PRO A C 1
ATOM 848 O O . PRO A 1 110 ? -5.211 6.203 -5.925 1.00 92.19 110 PRO A O 1
ATOM 851 N N . SER A 1 111 ? -3.816 4.721 -6.868 1.00 91.50 111 SER A N 1
ATOM 852 C CA . SER A 1 111 ? -4.764 4.342 -7.928 1.00 91.50 111 SER A CA 1
ATOM 853 C C . SER A 1 111 ? -6.008 3.634 -7.390 1.00 91.50 111 SER A C 1
ATOM 855 O O . SER A 1 111 ? -7.096 3.816 -7.924 1.00 91.50 111 SER A O 1
ATOM 857 N N . VAL A 1 112 ? -5.861 2.829 -6.333 1.00 95.12 112 VAL A N 1
ATOM 858 C CA . VAL A 1 112 ? -7.002 2.193 -5.665 1.00 95.12 112 VAL A CA 1
ATOM 859 C C . VAL A 1 112 ? -7.791 3.240 -4.888 1.00 95.12 112 VAL A C 1
ATOM 861 O O . VAL A 1 112 ? -9.012 3.277 -4.982 1.00 95.12 112 VAL A O 1
ATOM 864 N N . TYR A 1 113 ? -7.105 4.142 -4.181 1.00 95.19 113 TYR A N 1
ATOM 865 C CA . TYR A 1 113 ? -7.762 5.246 -3.482 1.00 95.19 113 TYR A CA 1
ATOM 866 C C . TYR A 1 113 ? -8.618 6.111 -4.421 1.00 95.19 113 TYR A C 1
ATOM 868 O O . TYR A 1 113 ? -9.787 6.334 -4.118 1.00 95.19 113 TYR A O 1
ATOM 876 N N . THR A 1 114 ? -8.078 6.561 -5.560 1.00 94.88 114 THR A N 1
ATOM 877 C CA . THR A 1 114 ? -8.818 7.442 -6.479 1.00 94.88 114 THR A CA 1
ATOM 878 C C . THR A 1 114 ? -10.064 6.767 -7.039 1.00 94.88 114 THR A C 1
ATOM 880 O O . THR A 1 114 ? -11.081 7.430 -7.221 1.00 94.88 114 THR A O 1
ATOM 883 N N . TYR A 1 115 ? -10.017 5.451 -7.269 1.00 94.81 115 TYR A N 1
ATOM 884 C CA . TYR A 1 115 ? -11.193 4.677 -7.660 1.00 94.81 115 TYR A CA 1
ATOM 885 C C . TYR A 1 115 ? -12.252 4.673 -6.547 1.00 94.81 115 TYR A C 1
ATOM 887 O O . TYR A 1 115 ? -13.407 5.003 -6.800 1.00 94.81 115 TYR A O 1
ATOM 895 N N . GLN A 1 116 ? -11.869 4.376 -5.300 1.00 96.38 116 GLN A N 1
ATOM 896 C CA . GLN A 1 116 ? -12.808 4.377 -4.172 1.00 96.38 116 GLN A CA 1
ATOM 897 C C . GLN A 1 116 ? -13.405 5.769 -3.904 1.00 96.38 116 GLN A C 1
ATOM 899 O O . GLN A 1 116 ? -14.599 5.879 -3.629 1.00 96.38 116 GLN A O 1
ATOM 904 N N . GLU A 1 117 ? -12.602 6.829 -4.009 1.00 96.38 117 GLU A N 1
ATOM 905 C CA . GLU A 1 117 ? -13.060 8.214 -3.852 1.00 96.38 117 GLU A CA 1
ATOM 906 C C . GLU A 1 117 ? -14.034 8.620 -4.962 1.00 96.38 117 GLU A C 1
ATOM 908 O O . GLU A 1 117 ? -15.073 9.211 -4.674 1.00 96.38 117 GLU A O 1
ATOM 913 N N . TYR A 1 118 ? -13.751 8.255 -6.217 1.00 96.12 118 TYR A N 1
ATOM 914 C CA . TYR A 1 118 ? -14.622 8.562 -7.354 1.00 96.12 118 TYR A CA 1
ATOM 915 C C . TYR A 1 118 ? -16.052 8.028 -7.162 1.00 96.12 118 TYR A C 1
ATOM 917 O O . TYR A 1 118 ? -17.016 8.702 -7.520 1.00 96.12 118 TYR A O 1
ATOM 925 N N . PHE A 1 119 ? -16.199 6.850 -6.548 1.00 95.31 119 PHE A N 1
ATOM 926 C CA . PHE A 1 119 ? -17.502 6.254 -6.228 1.00 95.31 119 PHE A CA 1
ATOM 927 C C . PHE A 1 119 ? -18.076 6.682 -4.867 1.00 95.31 119 PHE A C 1
ATOM 929 O O . PHE A 1 119 ? -19.106 6.154 -4.449 1.00 95.31 119 PHE A O 1
ATOM 936 N N . GLY A 1 120 ? -17.434 7.616 -4.160 1.00 95.38 120 GLY A N 1
ATOM 937 C CA . GLY A 1 120 ? -17.881 8.085 -2.845 1.00 95.38 120 GLY A CA 1
ATOM 938 C C . GLY A 1 120 ? -17.734 7.048 -1.727 1.00 95.38 120 GLY A C 1
ATOM 939 O O . GLY A 1 120 ? -18.394 7.162 -0.699 1.00 95.38 120 GLY A O 1
ATOM 940 N N . LEU A 1 121 ? -16.887 6.031 -1.916 1.00 95.81 121 LEU A N 1
ATOM 941 C CA . LEU A 1 121 ? -16.669 4.941 -0.958 1.00 95.81 121 LEU A CA 1
ATOM 942 C C . LEU A 1 121 ? -15.528 5.220 0.030 1.00 95.81 121 LEU A C 1
ATOM 944 O O . LEU A 1 121 ? -15.361 4.476 0.994 1.00 95.81 121 LEU A O 1
ATOM 948 N N . ALA A 1 122 ? -14.714 6.248 -0.212 1.00 95.50 122 ALA A N 1
ATOM 949 C CA . ALA A 1 122 ? -13.593 6.602 0.649 1.00 95.50 122 ALA A CA 1
ATOM 950 C C . ALA A 1 122 ? -13.356 8.114 0.687 1.00 95.50 122 ALA A C 1
ATOM 952 O O . ALA A 1 122 ? -13.633 8.829 -0.273 1.00 95.50 122 ALA A O 1
ATOM 953 N N . GLN A 1 123 ? -12.774 8.573 1.794 1.00 95.62 123 GLN A N 1
ATOM 954 C CA . GLN A 1 123 ? -12.235 9.921 1.957 1.00 95.62 123 GLN A CA 1
ATOM 955 C C . GLN A 1 123 ? -10.811 9.831 2.505 1.00 95.62 123 GLN A C 1
ATOM 957 O O . GLN A 1 123 ? -10.499 8.971 3.333 1.00 95.62 123 GLN A O 1
ATOM 962 N N . ARG A 1 124 ? -9.925 10.719 2.049 1.00 94.69 124 ARG A N 1
ATOM 963 C CA . ARG A 1 124 ? -8.526 10.728 2.486 1.00 94.69 124 ARG A CA 1
ATOM 964 C C . ARG A 1 124 ? -8.360 11.446 3.817 1.00 94.69 124 ARG A C 1
ATOM 966 O O . ARG A 1 124 ? -8.620 12.639 3.912 1.00 94.69 124 ARG A O 1
ATOM 973 N N . ILE A 1 125 ? -7.816 10.736 4.802 1.00 95.75 125 ILE A N 1
ATOM 974 C CA . ILE A 1 125 ? -7.493 11.297 6.127 1.00 95.75 125 ILE A CA 1
ATOM 975 C C . ILE A 1 125 ? -5.988 11.356 6.407 1.00 95.75 125 ILE A C 1
ATOM 977 O O . ILE A 1 125 ? -5.537 12.163 7.211 1.00 95.75 125 ILE A O 1
ATOM 981 N N . ALA A 1 126 ? -5.202 10.507 5.741 1.00 93.44 126 ALA A N 1
ATOM 982 C CA . ALA A 1 126 ? -3.763 10.403 5.945 1.00 93.44 126 ALA A CA 1
ATOM 983 C C . ALA A 1 126 ? -3.066 9.914 4.670 1.00 93.44 126 ALA A C 1
ATOM 985 O O . ALA A 1 126 ? -3.685 9.347 3.769 1.00 93.44 126 ALA A O 1
ATOM 986 N N . THR A 1 127 ? -1.760 10.146 4.576 1.00 93.31 127 THR A N 1
ATOM 987 C CA . THR A 1 127 ? -0.915 9.632 3.492 1.00 93.31 127 THR A CA 1
ATOM 988 C C . THR A 1 127 ? 0.359 9.090 4.091 1.00 93.31 127 THR A C 1
ATOM 990 O O . THR A 1 127 ? 1.066 9.814 4.790 1.00 93.31 127 THR A O 1
ATOM 993 N N . LEU A 1 128 ? 0.643 7.819 3.815 1.00 91.56 128 LEU A N 1
ATOM 994 C CA . LEU A 1 128 ? 1.909 7.219 4.194 1.00 91.56 128 LEU A CA 1
ATOM 995 C C . LEU A 1 128 ? 3.029 7.873 3.380 1.00 91.56 128 LEU A C 1
ATOM 997 O O . LEU A 1 128 ? 2.982 7.883 2.151 1.00 91.56 128 LEU A O 1
ATOM 1001 N N . GLN A 1 129 ? 4.027 8.407 4.076 1.00 91.75 129 GLN A N 1
ATOM 1002 C CA . GLN A 1 129 ? 5.261 8.887 3.469 1.00 91.75 129 GLN A CA 1
ATOM 1003 C C . GLN A 1 129 ? 6.341 7.831 3.657 1.00 91.75 129 GLN A C 1
ATOM 1005 O O . GLN A 1 129 ? 6.495 7.279 4.749 1.00 91.75 129 GLN A O 1
ATOM 1010 N N . VAL A 1 130 ? 7.089 7.551 2.597 1.00 87.50 130 VAL A N 1
ATOM 1011 C CA . VAL A 1 130 ? 8.244 6.657 2.680 1.00 87.50 130 VAL A CA 1
ATOM 1012 C C . VAL A 1 130 ? 9.479 7.450 3.105 1.00 87.50 130 VAL A C 1
ATOM 1014 O O . VAL A 1 130 ? 9.606 8.619 2.728 1.00 87.50 130 VAL A O 1
ATOM 1017 N N . PRO A 1 131 ? 10.406 6.850 3.873 1.00 89.62 131 PRO A N 1
ATOM 1018 C CA . PRO A 1 131 ? 11.693 7.475 4.146 1.00 89.62 131 PRO A CA 1
ATOM 1019 C C . PRO A 1 131 ? 12.395 7.862 2.841 1.00 89.62 131 PRO A C 1
ATOM 1021 O O . PRO A 1 131 ? 12.475 7.058 1.913 1.00 89.62 131 PRO A O 1
ATOM 1024 N N . GLY A 1 132 ? 12.905 9.086 2.783 1.00 86.81 132 GLY A N 1
ATOM 1025 C CA . GLY A 1 132 ? 13.659 9.618 1.655 1.00 86.81 132 GLY A CA 1
ATOM 1026 C C . GLY A 1 132 ? 14.846 10.442 2.142 1.00 86.81 132 GLY A C 1
ATOM 1027 O O . GLY A 1 132 ? 14.941 10.761 3.328 1.00 86.81 132 GLY A O 1
ATOM 1028 N N . ASP A 1 133 ? 15.754 10.748 1.222 1.00 86.69 133 ASP A N 1
ATOM 1029 C CA . ASP A 1 133 ? 16.927 11.593 1.451 1.00 86.69 133 ASP A CA 1
ATOM 1030 C C . ASP A 1 133 ? 16.812 12.829 0.537 1.00 86.69 133 ASP A C 1
ATOM 1032 O O . ASP A 1 133 ? 16.711 12.647 -0.682 1.00 86.69 133 ASP A O 1
ATOM 1036 N N . PRO A 1 134 ? 16.749 14.071 1.066 1.00 88.75 134 PRO A N 1
ATOM 1037 C CA . PRO A 1 134 ? 16.909 14.465 2.476 1.00 88.75 134 PRO A CA 1
ATOM 1038 C C . PRO A 1 134 ? 15.637 14.365 3.334 1.00 88.75 134 PRO A C 1
ATOM 1040 O O . PRO A 1 134 ? 15.724 14.407 4.561 1.00 88.75 134 PRO A O 1
ATOM 1043 N N . GLU A 1 135 ? 14.461 14.246 2.712 1.00 92.81 135 GLU A N 1
ATOM 1044 C CA . GLU A 1 135 ? 13.157 14.305 3.387 1.00 92.81 135 GLU A CA 1
ATOM 1045 C C . GLU A 1 135 ? 12.238 13.142 2.977 1.00 92.81 135 GLU A C 1
ATOM 1047 O O . GLU A 1 135 ? 12.372 12.613 1.865 1.00 92.81 135 GLU A O 1
ATOM 1052 N N . PRO A 1 136 ? 11.273 12.749 3.835 1.00 92.31 136 PRO A N 1
ATOM 1053 C CA . PRO A 1 136 ? 10.246 11.773 3.482 1.00 92.31 136 PRO A CA 1
ATOM 1054 C C . PRO A 1 136 ? 9.479 12.154 2.211 1.00 92.31 136 PRO A C 1
ATOM 1056 O O . PRO A 1 136 ? 9.178 13.321 1.970 1.00 92.31 136 PRO A O 1
ATOM 1059 N N . GLN A 1 137 ? 9.131 11.152 1.407 1.00 90.56 137 GLN A N 1
ATOM 1060 C CA . GLN A 1 137 ? 8.472 11.347 0.117 1.00 90.56 137 GLN A CA 1
ATOM 1061 C C . GLN A 1 137 ? 7.042 10.805 0.147 1.00 90.56 137 GLN A C 1
ATOM 1063 O O . GLN A 1 137 ? 6.787 9.689 0.599 1.00 90.56 137 GLN A O 1
ATOM 1068 N N . ALA A 1 138 ? 6.106 11.598 -0.377 1.00 89.25 138 ALA A N 1
ATOM 1069 C CA . ALA A 1 138 ? 4.706 11.209 -0.587 1.00 89.25 138 ALA A CA 1
ATOM 1070 C C . ALA A 1 138 ? 4.393 10.890 -2.062 1.00 89.25 138 ALA A C 1
ATOM 1072 O O . ALA A 1 138 ? 3.236 10.687 -2.427 1.00 89.25 138 ALA A O 1
ATOM 1073 N N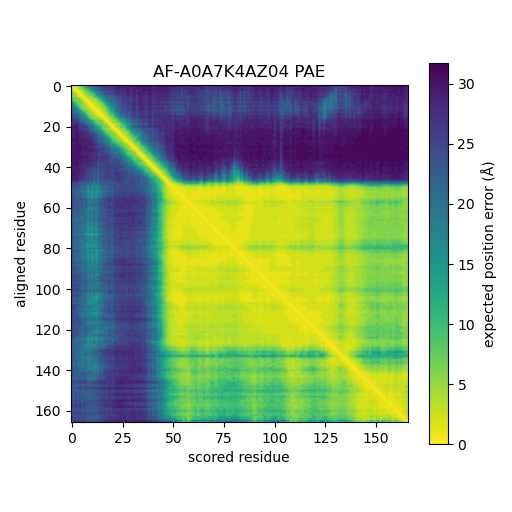 . VAL A 1 139 ? 5.416 10.902 -2.919 1.00 85.69 139 VAL A N 1
ATOM 1074 C CA . VAL A 1 139 ? 5.306 10.740 -4.370 1.00 85.69 139 VAL A CA 1
ATOM 1075 C C . VAL A 1 139 ? 6.197 9.582 -4.799 1.00 85.69 139 VAL A C 1
ATOM 1077 O O . VAL A 1 139 ? 7.302 9.414 -4.289 1.00 85.69 139 VAL A O 1
ATOM 1080 N N . PHE A 1 140 ? 5.716 8.791 -5.751 1.00 84.69 140 PHE A N 1
ATOM 1081 C CA . PHE A 1 140 ? 6.493 7.762 -6.432 1.00 84.69 140 PHE A CA 1
ATOM 1082 C C . PHE A 1 140 ? 6.178 7.789 -7.932 1.00 84.69 140 PHE A C 1
ATOM 1084 O O . PHE A 1 140 ? 5.192 8.395 -8.355 1.00 84.69 140 PHE A O 1
ATOM 1091 N N . GLY A 1 141 ? 7.021 7.146 -8.740 1.00 85.62 141 GLY A N 1
ATOM 1092 C CA . GLY A 1 141 ? 6.887 7.128 -10.194 1.00 85.62 141 GLY A CA 1
ATOM 1093 C C . GLY A 1 141 ? 7.418 5.844 -10.822 1.00 85.62 141 GLY A C 1
ATOM 1094 O O . GLY A 1 141 ? 7.993 4.993 -10.145 1.00 85.62 141 GLY A O 1
ATOM 1095 N N . GLY A 1 142 ? 7.199 5.714 -12.128 1.00 87.62 142 GLY A N 1
ATOM 1096 C CA . GLY A 1 142 ? 7.748 4.628 -12.933 1.00 87.62 142 GLY A CA 1
ATOM 1097 C C . GLY A 1 142 ? 9.126 4.978 -13.484 1.00 87.62 142 GLY A C 1
ATOM 1098 O O . GLY A 1 142 ? 9.425 6.141 -13.756 1.00 87.62 142 GLY A O 1
ATOM 1099 N N . VAL A 1 143 ? 9.948 3.954 -13.690 1.00 90.94 143 VAL A N 1
ATOM 1100 C CA . VAL A 1 143 ? 11.214 4.058 -14.417 1.00 90.94 143 VAL A CA 1
ATOM 1101 C C . VAL A 1 143 ? 11.211 3.054 -15.559 1.00 90.94 143 VAL A C 1
ATOM 1103 O O . VAL A 1 143 ? 10.706 1.943 -15.416 1.00 90.94 143 VAL A O 1
ATOM 1106 N N . ILE A 1 144 ? 11.782 3.444 -16.695 1.00 91.12 144 ILE A N 1
ATOM 1107 C CA . ILE A 1 144 ? 12.045 2.528 -17.803 1.00 91.12 144 ILE A CA 1
ATOM 1108 C C . ILE A 1 144 ? 13.507 2.126 -17.689 1.00 91.12 144 ILE A C 1
ATOM 1110 O O . ILE A 1 144 ? 14.390 2.981 -17.740 1.00 91.12 144 ILE A O 1
ATOM 1114 N N . PHE A 1 145 ? 13.762 0.832 -17.530 1.00 92.94 145 PHE A N 1
ATOM 1115 C CA . PHE A 1 145 ? 15.108 0.281 -17.573 1.00 92.94 145 PHE A CA 1
ATOM 1116 C C . PHE A 1 145 ? 15.275 -0.564 -18.832 1.00 92.94 145 PHE A C 1
ATOM 1118 O O . PHE A 1 145 ? 14.357 -1.258 -19.274 1.00 92.94 145 PHE A O 1
ATOM 1125 N N . THR A 1 146 ? 16.465 -0.507 -19.412 1.00 94.12 146 THR A N 1
ATOM 1126 C CA . THR A 1 146 ? 16.855 -1.328 -20.555 1.00 94.12 146 THR A CA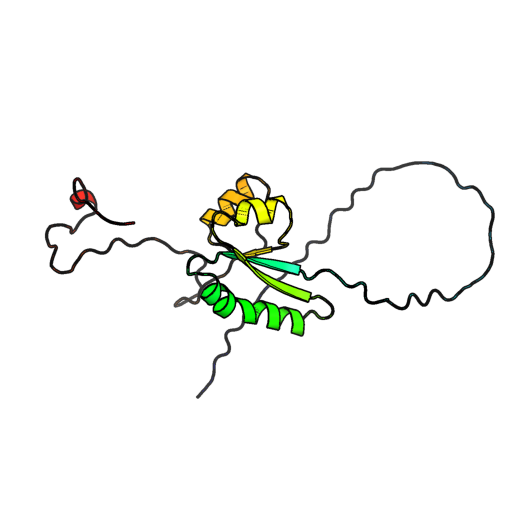 1
ATOM 1127 C C . THR A 1 146 ? 17.971 -2.268 -20.126 1.00 94.12 146 THR A C 1
ATOM 1129 O O . THR A 1 146 ? 18.711 -2.006 -19.175 1.00 94.12 146 THR A O 1
ATOM 1132 N N . ARG A 1 147 ? 18.071 -3.423 -20.790 1.00 93.44 147 ARG A N 1
ATOM 1133 C CA . ARG A 1 147 ? 19.181 -4.349 -20.550 1.00 93.44 147 ARG A CA 1
ATOM 1134 C C . ARG A 1 147 ? 20.479 -3.675 -21.002 1.00 93.44 147 ARG A C 1
ATOM 1136 O O . ARG A 1 147 ? 20.487 -2.997 -22.024 1.00 93.44 147 ARG A O 1
ATOM 1143 N N . SER A 1 148 ? 21.563 -3.863 -20.256 1.00 95.12 148 SER A N 1
ATOM 1144 C CA . SER A 1 148 ? 22.819 -3.123 -20.458 1.00 95.12 148 SER A CA 1
ATOM 1145 C C . SER A 1 148 ? 23.475 -3.324 -21.831 1.00 95.12 148 SER A C 1
ATOM 1147 O O . SER A 1 148 ? 24.264 -2.488 -22.256 1.00 95.12 148 SER A O 1
ATOM 1149 N N . ASP A 1 149 ? 23.156 -4.411 -22.529 1.00 95.50 149 ASP A N 1
ATOM 1150 C CA . ASP A 1 149 ? 23.639 -4.738 -23.875 1.00 95.50 149 ASP A CA 1
ATOM 1151 C C . ASP A 1 149 ? 22.728 -4.204 -25.002 1.00 95.50 149 ASP A C 1
ATOM 1153 O O . ASP A 1 149 ? 23.047 -4.361 -26.181 1.00 95.50 149 ASP A O 1
ATOM 1157 N N . ARG A 1 150 ? 21.589 -3.578 -24.672 1.00 94.25 150 ARG A N 1
ATOM 1158 C CA . ARG A 1 150 ? 20.650 -2.997 -25.642 1.00 94.25 150 ARG A CA 1
ATOM 1159 C C . ARG A 1 150 ? 21.047 -1.563 -25.961 1.00 94.25 150 ARG A C 1
ATOM 1161 O O . ARG A 1 150 ? 20.508 -0.613 -25.406 1.00 94.25 150 ARG A O 1
ATOM 1168 N N . THR A 1 151 ? 21.976 -1.415 -26.897 1.00 94.19 151 THR A N 1
ATOM 1169 C CA . THR A 1 151 ? 22.409 -0.107 -27.414 1.00 94.19 151 THR A CA 1
ATOM 1170 C C . THR A 1 151 ? 21.418 0.518 -28.400 1.00 94.19 151 THR A C 1
ATOM 1172 O O . THR A 1 151 ? 21.584 1.672 -28.777 1.00 94.19 151 THR A O 1
ATOM 1175 N N . ASP A 1 152 ? 20.389 -0.226 -28.819 1.00 94.44 152 ASP A N 1
ATOM 1176 C CA . ASP A 1 152 ? 19.336 0.229 -29.731 1.00 94.44 152 ASP A CA 1
ATOM 1177 C C . ASP A 1 152 ? 18.144 0.891 -29.020 1.00 94.44 152 ASP A C 1
ATOM 1179 O O . ASP A 1 152 ? 17.247 1.368 -29.705 1.00 94.44 152 ASP A O 1
ATOM 1183 N N . ILE A 1 153 ? 18.105 0.900 -27.678 1.00 94.75 153 ILE A N 1
ATOM 1184 C CA . ILE A 1 153 ? 17.085 1.607 -26.886 1.00 94.75 153 ILE A CA 1
ATOM 1185 C C . ILE A 1 153 ? 17.784 2.568 -25.922 1.00 94.75 153 ILE A C 1
ATOM 1187 O O . ILE A 1 153 ? 18.162 2.188 -24.813 1.00 94.75 153 ILE A O 1
ATOM 1191 N N . VAL A 1 154 ? 17.937 3.820 -26.348 1.00 93.75 154 VAL A N 1
ATOM 1192 C CA . VAL A 1 154 ? 18.579 4.894 -25.570 1.00 93.75 154 VAL A CA 1
ATOM 1193 C C . VAL A 1 154 ? 17.585 6.013 -25.263 1.00 93.75 154 VAL A C 1
ATOM 1195 O O . VAL A 1 154 ? 17.639 6.638 -24.203 1.00 93.75 154 VAL A O 1
ATOM 1198 N N . HIS A 1 155 ? 16.640 6.248 -26.168 1.00 93.81 15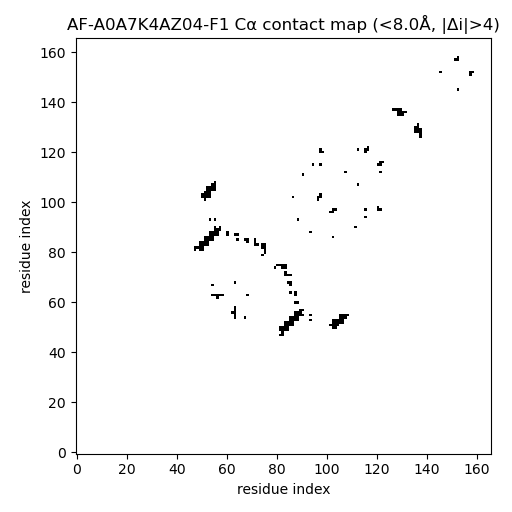5 HIS A N 1
ATOM 1199 C CA . HIS A 1 155 ? 15.622 7.280 -26.065 1.00 93.81 155 HIS A CA 1
ATOM 1200 C C . HIS A 1 155 ? 14.219 6.672 -26.046 1.00 93.81 155 HIS A C 1
ATOM 1202 O O . HIS A 1 155 ? 13.976 5.576 -26.545 1.00 93.81 155 HIS A O 1
ATOM 1208 N N . LEU A 1 156 ? 13.247 7.425 -25.520 1.00 92.88 156 LEU A N 1
ATOM 1209 C CA . LEU A 1 156 ? 11.852 6.976 -25.451 1.00 92.88 156 LEU A CA 1
ATOM 1210 C C . LEU A 1 156 ? 11.279 6.611 -26.835 1.00 92.88 156 LEU A C 1
ATOM 1212 O O . LEU A 1 156 ? 10.478 5.687 -26.952 1.00 92.88 156 LEU A O 1
ATOM 1216 N N . GLY A 1 157 ? 11.714 7.309 -27.890 1.00 94.88 157 GLY A N 1
ATOM 1217 C CA . GLY A 1 157 ? 11.294 7.038 -29.268 1.00 94.88 157 GLY A CA 1
ATOM 1218 C C . GLY A 1 157 ? 11.704 5.655 -29.786 1.00 94.88 157 GLY A C 1
ATOM 1219 O O . GLY A 1 157 ? 10.994 5.088 -30.618 1.00 94.88 157 GLY A O 1
ATOM 1220 N N . ASP A 1 158 ? 12.778 5.076 -29.247 1.00 95.06 158 ASP A N 1
ATOM 1221 C CA . ASP A 1 158 ? 13.311 3.776 -29.671 1.00 95.06 158 ASP A CA 1
ATOM 1222 C C . ASP A 1 158 ? 12.417 2.607 -29.237 1.00 95.06 158 ASP A C 1
ATOM 1224 O O . ASP A 1 158 ? 12.514 1.498 -29.768 1.00 95.06 158 ASP A O 1
ATOM 1228 N N . LEU A 1 159 ? 11.495 2.858 -28.300 1.00 93.62 159 LEU A N 1
ATOM 1229 C CA . LEU A 1 159 ? 10.477 1.892 -27.892 1.00 93.62 159 LEU A CA 1
ATOM 1230 C C . LEU A 1 159 ? 9.449 1.626 -28.995 1.00 93.62 159 LEU A C 1
ATOM 1232 O O . LEU A 1 159 ? 8.728 0.628 -28.937 1.00 93.62 159 LEU A O 1
ATOM 1236 N N . LYS A 1 160 ? 9.353 2.494 -30.010 1.00 94.56 160 LYS A N 1
ATOM 1237 C CA . LYS A 1 160 ? 8.367 2.340 -31.080 1.00 94.56 160 LYS A CA 1
ATOM 1238 C C . LYS A 1 160 ? 8.598 1.026 -31.833 1.00 94.56 160 LYS A C 1
ATOM 1240 O O . LYS A 1 160 ? 9.640 0.806 -32.441 1.00 94.56 160 LYS A O 1
ATOM 1245 N N . GLY A 1 161 ? 7.589 0.157 -31.812 1.00 95.38 161 GLY A N 1
ATOM 1246 C CA . GLY A 1 161 ? 7.654 -1.162 -32.447 1.00 95.38 161 GLY A CA 1
ATOM 1247 C C . GLY A 1 161 ? 8.463 -2.205 -31.666 1.00 95.38 161 GLY A C 1
ATOM 1248 O O . GLY A 1 161 ? 8.734 -3.276 -32.206 1.00 95.38 161 GLY A O 1
ATOM 1249 N N . LYS A 1 162 ? 8.855 -1.920 -30.417 1.00 93.81 162 LYS A N 1
ATOM 1250 C CA . LYS A 1 162 ? 9.434 -2.902 -29.491 1.00 93.81 162 LYS A CA 1
ATOM 1251 C C . LYS A 1 162 ? 8.365 -3.427 -28.532 1.00 93.81 162 LYS A C 1
ATOM 1253 O O . LYS A 1 162 ? 7.358 -2.769 -28.281 1.00 93.81 1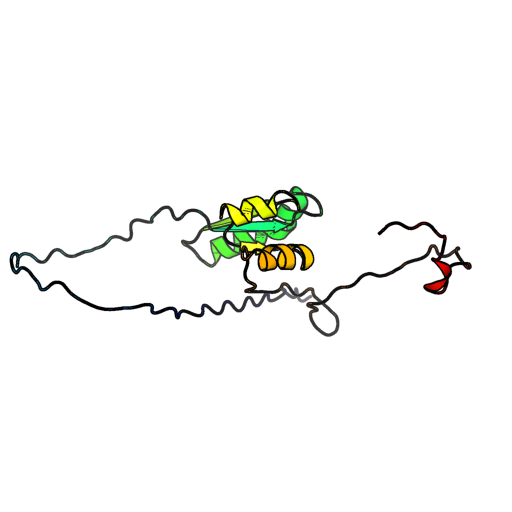62 LYS A O 1
ATOM 1258 N N . SER A 1 163 ? 8.612 -4.606 -27.973 1.00 92.75 163 SER A N 1
ATOM 1259 C CA . SER A 1 163 ? 7.801 -5.185 -26.899 1.00 92.75 163 SER A CA 1
ATOM 1260 C C . SER A 1 163 ? 8.480 -4.957 -25.550 1.00 92.75 163 SER A C 1
ATOM 1262 O O . SER A 1 163 ? 9.703 -5.075 -25.448 1.00 92.75 163 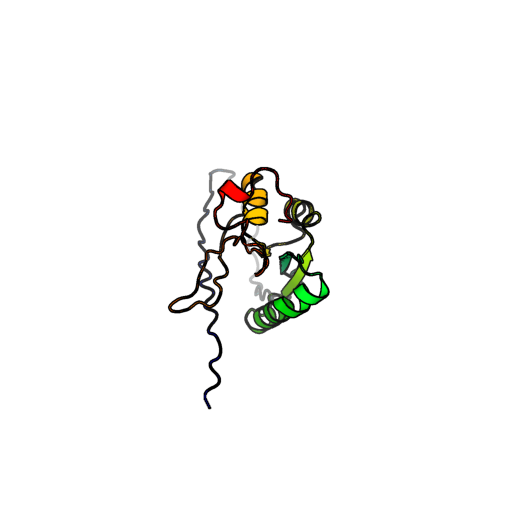SER A O 1
ATOM 1264 N N . PHE A 1 164 ? 7.693 -4.657 -24.520 1.00 90.50 164 PHE A N 1
ATOM 1265 C CA . PHE A 1 164 ? 8.146 -4.539 -23.135 1.00 90.50 164 PHE A CA 1
ATOM 1266 C C . PHE A 1 164 ? 7.040 -5.003 -22.178 1.00 90.50 164 PHE A C 1
ATOM 1268 O O . PHE A 1 164 ? 5.905 -5.221 -22.602 1.00 90.50 164 PHE A O 1
ATOM 1275 N N . VAL A 1 165 ? 7.394 -5.178 -20.906 1.00 88.50 165 VAL A N 1
ATOM 1276 C CA . VAL A 1 165 ? 6.468 -5.495 -19.810 1.00 88.50 165 VAL A CA 1
ATOM 1277 C C . VAL A 1 165 ? 6.373 -4.273 -18.900 1.00 88.50 165 VAL A C 1
ATOM 1279 O O . VAL A 1 165 ? 7.391 -3.621 -18.658 1.00 88.50 165 VAL A O 1
ATOM 1282 N N . ALA A 1 166 ? 5.164 -3.977 -18.429 1.00 78.56 166 ALA A N 1
ATOM 1283 C CA . ALA A 1 166 ? 4.834 -2.879 -17.527 1.00 78.56 166 ALA A CA 1
ATOM 1284 C C . ALA A 1 166 ? 3.939 -3.383 -16.396 1.00 78.56 166 ALA A C 1
ATOM 1286 O O . ALA A 1 166 ? 3.131 -4.299 -16.677 1.00 78.56 166 ALA A O 1
#